Protein AF-A0A5C6YKY5-F1 (afdb_monomer_lite)

Radius of gyration: 16.66 Å; chains: 1; bounding box: 42×28×45 Å

Structure (mmCIF, N/CA/C/O backbone):
data_AF-A0A5C6YKY5-F1
#
_entry.id   AF-A0A5C6YKY5-F1
#
loop_
_atom_site.group_PDB
_atom_site.id
_atom_site.type_symbol
_atom_site.label_atom_id
_atom_site.label_alt_id
_atom_site.label_comp_id
_atom_site.label_asym_id
_atom_site.label_entity_id
_atom_site.label_seq_id
_atom_site.pdbx_PDB_ins_code
_atom_site.Cartn_x
_atom_site.Cartn_y
_atom_site.Cartn_z
_atom_site.occupancy
_atom_site.B_iso_or_equiv
_atom_site.auth_seq_id
_atom_site.auth_comp_id
_atom_site.auth_asym_id
_atom_site.auth_atom_id
_atom_site.pdbx_PDB_model_num
ATOM 1 N N . MET A 1 1 ? -20.668 15.034 13.150 1.00 67.81 1 MET A N 1
ATOM 2 C CA . MET A 1 1 ? -19.862 13.859 13.542 1.00 67.81 1 MET A CA 1
ATOM 3 C C . MET A 1 1 ? -18.926 13.537 12.389 1.00 67.81 1 MET A C 1
ATOM 5 O O . MET A 1 1 ? -19.409 13.408 11.271 1.00 67.81 1 MET A O 1
ATOM 9 N N . THR A 1 2 ? -17.613 13.516 12.614 1.00 86.38 2 THR A N 1
ATOM 10 C CA . THR A 1 2 ? -16.632 13.295 11.538 1.00 86.38 2 THR A CA 1
ATOM 11 C C . THR A 1 2 ? -16.670 11.835 11.095 1.00 86.38 2 THR A C 1
ATOM 13 O O . THR A 1 2 ? -16.335 10.944 11.876 1.00 86.38 2 THR A O 1
ATOM 16 N N . LYS A 1 3 ? -17.099 11.592 9.853 1.00 92.62 3 LYS A N 1
ATOM 17 C CA . LYS A 1 3 ? -17.096 10.259 9.242 1.00 92.62 3 LYS A CA 1
ATOM 18 C C . LYS A 1 3 ? -15.687 9.881 8.784 1.00 92.62 3 LYS A C 1
ATOM 20 O O . LYS A 1 3 ? -14.979 10.702 8.202 1.00 92.62 3 LYS A O 1
ATOM 25 N N . LEU A 1 4 ? -15.280 8.644 9.053 1.00 94.75 4 LEU A N 1
ATOM 26 C CA . LEU A 1 4 ? -13.995 8.084 8.624 1.00 94.75 4 LEU A CA 1
ATOM 27 C C . LEU A 1 4 ? -14.138 7.249 7.342 1.00 94.75 4 LEU A C 1
ATOM 29 O O . LEU A 1 4 ? -13.185 7.194 6.557 1.00 94.75 4 LEU A O 1
ATOM 33 N N . SER A 1 5 ? -15.319 6.680 7.128 1.00 96.25 5 SER A N 1
ATOM 34 C CA . SER A 1 5 ? -15.807 6.002 5.920 1.00 96.25 5 SER A CA 1
ATOM 35 C C . SER A 1 5 ? -17.337 6.161 5.838 1.00 96.25 5 SER A C 1
ATOM 37 O O . SER A 1 5 ? -17.917 6.905 6.642 1.00 96.25 5 SER A O 1
ATOM 39 N N . SER A 1 6 ? -18.017 5.525 4.880 1.00 95.50 6 SER A N 1
ATOM 40 C CA . SER A 1 6 ? -19.479 5.641 4.774 1.00 95.50 6 SER A CA 1
ATOM 41 C C . SER A 1 6 ? -20.217 5.087 5.997 1.00 95.50 6 SER A C 1
ATOM 43 O O . SER A 1 6 ? -21.193 5.722 6.432 1.00 95.50 6 SER A O 1
ATOM 45 N N . THR A 1 7 ? -19.729 3.981 6.581 1.00 96.50 7 THR A N 1
ATOM 46 C CA . THR A 1 7 ? -20.384 3.279 7.699 1.00 96.50 7 THR A CA 1
ATOM 47 C C . THR A 1 7 ? -19.749 3.533 9.069 1.00 96.50 7 THR A C 1
ATOM 49 O O . THR A 1 7 ? -20.410 3.312 10.085 1.00 96.50 7 THR A O 1
ATOM 52 N N . VAL A 1 8 ? -18.515 4.051 9.133 1.00 97.44 8 VAL A N 1
ATOM 53 C CA . VAL A 1 8 ? -17.779 4.230 10.396 1.00 97.44 8 VAL A CA 1
ATOM 54 C C . VAL A 1 8 ? -17.408 5.692 10.646 1.00 97.44 8 VAL A C 1
ATOM 56 O O . VAL A 1 8 ? -16.765 6.364 9.836 1.00 97.44 8 VAL A O 1
ATOM 59 N N . ASP A 1 9 ? -17.774 6.185 11.826 1.00 97.62 9 ASP A N 1
ATOM 60 C CA . ASP A 1 9 ? -17.312 7.453 12.393 1.00 97.62 9 ASP A CA 1
ATOM 61 C C . ASP A 1 9 ? -16.280 7.239 13.516 1.00 97.62 9 ASP A C 1
ATOM 63 O O . ASP A 1 9 ? -15.958 6.110 13.892 1.00 97.62 9 ASP A O 1
ATOM 67 N N . ILE A 1 10 ? -15.749 8.339 14.062 1.00 96.44 10 ILE A N 1
ATOM 68 C CA . ILE A 1 10 ? -14.752 8.298 15.144 1.00 96.44 10 ILE A CA 1
ATOM 69 C C . ILE A 1 10 ? -15.265 7.538 16.374 1.00 96.44 10 ILE A C 1
ATOM 71 O O . ILE A 1 10 ? -14.532 6.717 16.919 1.00 96.44 10 ILE A O 1
ATOM 75 N N . LYS A 1 11 ? -16.508 7.784 16.809 1.00 97.19 11 LYS A N 1
ATOM 76 C CA . LYS A 1 11 ? -17.063 7.157 18.015 1.00 97.19 11 LYS A CA 1
ATOM 77 C C . LYS A 1 11 ? -17.167 5.648 17.814 1.00 97.19 11 LYS A C 1
ATOM 79 O O . LYS A 1 11 ? -16.720 4.888 18.673 1.00 97.19 11 LYS A O 1
ATOM 84 N N . LYS A 1 12 ? -17.698 5.224 16.665 1.00 97.62 12 LYS A N 1
ATOM 85 C CA . LYS A 1 12 ? -17.820 3.808 16.326 1.00 97.62 12 LYS A CA 1
ATOM 86 C C . LYS A 1 12 ? -16.452 3.134 16.274 1.00 97.62 12 LYS A C 1
ATOM 88 O O . LYS A 1 12 ? -16.286 2.080 16.878 1.00 97.62 12 LYS A O 1
ATOM 93 N N . LEU A 1 13 ? -15.461 3.749 15.625 1.00 96.94 13 LEU A N 1
ATOM 94 C CA . LEU A 1 13 ? -14.109 3.190 15.568 1.00 96.94 13 LEU A CA 1
ATOM 95 C C . LEU A 1 13 ? -13.487 3.045 16.966 1.00 96.94 13 LEU A C 1
ATOM 97 O O . LEU A 1 13 ? -12.897 2.010 17.266 1.00 96.94 13 LEU A O 1
ATOM 101 N N . THR A 1 14 ? -13.647 4.042 17.842 1.00 96.69 14 THR A N 1
ATOM 102 C CA . THR A 1 14 ? -13.161 3.962 19.229 1.00 96.69 14 THR A CA 1
ATOM 103 C C . THR A 1 14 ? -13.793 2.793 19.990 1.00 96.69 14 THR A C 1
ATOM 105 O O . THR A 1 14 ? -13.088 2.092 20.716 1.00 96.69 14 THR A O 1
ATOM 108 N N . GLU A 1 15 ? -15.092 2.543 19.809 1.00 98.12 15 GLU A N 1
ATOM 109 C CA . GLU A 1 15 ? -15.777 1.389 20.407 1.00 98.12 15 GLU A CA 1
ATOM 110 C C . GLU A 1 15 ? -15.228 0.059 19.873 1.00 98.12 15 GLU A C 1
ATOM 112 O O . GLU A 1 15 ? -14.909 -0.824 20.671 1.00 98.12 15 GLU A O 1
ATOM 117 N N . LEU A 1 16 ? -15.048 -0.066 18.552 1.00 98.00 16 LEU A N 1
ATOM 118 C CA . LEU A 1 16 ? -14.482 -1.271 17.934 1.00 98.00 16 LEU A CA 1
ATOM 119 C C . LEU A 1 16 ? -13.078 -1.578 18.479 1.00 98.00 16 LEU A C 1
ATOM 121 O O . LEU A 1 16 ? -12.787 -2.723 18.829 1.00 98.00 16 LEU A O 1
ATOM 125 N N . ILE A 1 17 ? -12.222 -0.555 18.601 1.00 96.50 17 ILE A N 1
ATOM 126 C CA . ILE A 1 17 ? -10.863 -0.688 19.150 1.00 96.50 17 ILE A CA 1
ATOM 127 C C . ILE A 1 17 ? -10.915 -1.113 20.620 1.00 96.50 17 ILE A C 1
ATOM 129 O O . ILE A 1 17 ? -10.246 -2.075 21.000 1.00 96.50 17 ILE A O 1
ATOM 133 N N . LYS A 1 18 ? -11.733 -0.442 21.444 1.00 98.06 18 LYS A N 1
ATOM 134 C CA . LYS A 1 18 ? -11.883 -0.757 22.874 1.00 98.06 18 LYS A CA 1
ATOM 135 C C . LYS A 1 18 ? -12.332 -2.204 23.096 1.00 98.06 18 LYS A C 1
ATOM 137 O O . LYS A 1 18 ? -11.837 -2.863 24.008 1.00 98.06 18 LYS A O 1
ATOM 142 N N . ASN A 1 19 ? -13.235 -2.693 22.252 1.00 98.12 19 ASN A N 1
ATOM 143 C CA . ASN A 1 19 ? -13.784 -4.045 22.328 1.00 98.12 19 ASN A CA 1
ATOM 144 C C . ASN A 1 19 ? -12.949 -5.088 21.566 1.00 98.12 19 ASN A C 1
ATOM 146 O O . ASN A 1 19 ? -13.328 -6.254 21.530 1.00 98.12 19 ASN A O 1
ATOM 150 N N . GLN A 1 20 ? -11.826 -4.688 20.957 1.00 97.00 20 GLN A N 1
ATOM 151 C CA . GLN A 1 20 ? -10.951 -5.558 20.163 1.00 97.00 20 GLN A CA 1
ATOM 152 C C . GLN A 1 20 ? -11.688 -6.309 19.039 1.00 97.00 20 GLN A C 1
ATOM 154 O O . GLN A 1 20 ? -11.380 -7.462 18.734 1.00 97.00 20 GLN A O 1
ATOM 159 N N . GLN A 1 21 ? -12.649 -5.646 18.398 1.00 98.00 21 GLN A N 1
ATOM 160 C CA . GLN A 1 21 ? -13.461 -6.184 17.303 1.00 98.00 21 GLN A CA 1
ATOM 161 C C . GLN A 1 21 ? -12.660 -6.220 15.994 1.00 98.00 21 GLN A C 1
ATOM 163 O O . GLN A 1 21 ? -12.790 -5.365 15.122 1.00 98.00 21 GLN A O 1
ATOM 168 N N . ARG A 1 22 ? -11.727 -7.176 15.900 1.00 96.31 22 ARG A N 1
ATOM 169 C CA . ARG A 1 22 ? -10.694 -7.212 14.848 1.00 96.31 22 ARG A CA 1
ATOM 170 C C . ARG A 1 22 ? -11.257 -7.351 13.436 1.00 96.31 22 ARG A C 1
ATOM 172 O O . ARG A 1 22 ? -10.676 -6.773 12.522 1.00 96.31 22 ARG A O 1
ATOM 179 N N . ILE A 1 23 ? -12.337 -8.113 13.264 1.00 97.94 23 ILE A N 1
ATOM 180 C CA . ILE A 1 23 ? -12.960 -8.333 11.952 1.00 97.94 23 ILE A CA 1
ATOM 181 C C . ILE A 1 23 ? -13.554 -7.014 11.460 1.00 97.94 23 ILE A C 1
ATOM 183 O O . ILE A 1 23 ? -13.207 -6.541 10.388 1.00 97.94 23 ILE A O 1
ATOM 187 N N . GLU A 1 24 ? -14.321 -6.344 12.310 1.00 98.25 24 GLU A N 1
ATOM 188 C CA . GLU A 1 24 ? -14.979 -5.082 11.993 1.00 98.25 24 GLU A CA 1
ATOM 189 C C . GLU A 1 24 ? -13.973 -3.936 11.793 1.00 98.25 24 GLU A C 1
ATOM 191 O O . GLU A 1 24 ? -14.194 -3.038 10.983 1.00 98.25 24 GLU A O 1
ATOM 196 N N . ILE A 1 25 ? -12.835 -3.966 12.497 1.00 97.88 25 ILE A N 1
ATOM 197 C CA . ILE A 1 25 ? -11.718 -3.044 12.238 1.00 97.88 25 ILE A CA 1
ATOM 198 C C . ILE A 1 25 ? -11.107 -3.311 10.855 1.00 97.88 25 ILE A C 1
ATOM 200 O O . ILE A 1 25 ? -10.790 -2.359 10.142 1.00 97.88 25 ILE A O 1
ATOM 204 N N . ALA A 1 26 ? -10.933 -4.576 10.465 1.00 97.38 26 ALA A N 1
ATOM 205 C CA . ALA A 1 26 ? -10.426 -4.920 9.139 1.00 97.38 26 ALA A CA 1
ATOM 206 C C . ALA A 1 26 ? -11.409 -4.494 8.037 1.00 97.38 26 ALA A C 1
ATOM 208 O O . ALA A 1 26 ? -10.981 -3.879 7.057 1.00 97.38 26 ALA A O 1
ATOM 209 N N . ASP A 1 27 ? -12.709 -4.720 8.239 1.00 98.12 27 ASP A N 1
ATOM 210 C CA . ASP A 1 27 ? -13.771 -4.274 7.333 1.00 98.12 27 ASP A CA 1
ATOM 211 C C . ASP A 1 27 ? -13.766 -2.750 7.181 1.00 98.12 27 ASP A C 1
ATOM 213 O O . ASP A 1 27 ? -13.814 -2.239 6.064 1.00 98.12 27 ASP A O 1
ATOM 217 N N . PHE A 1 28 ? -13.603 -2.009 8.282 1.00 97.75 28 PHE A N 1
ATOM 218 C CA . PHE A 1 28 ? -13.438 -0.554 8.252 1.00 97.75 28 PHE A CA 1
ATOM 219 C C . PHE A 1 28 ? -12.222 -0.117 7.420 1.00 97.75 28 PHE A C 1
ATOM 221 O O . PHE A 1 28 ? -12.323 0.800 6.599 1.00 97.75 28 PHE A O 1
ATOM 228 N N . V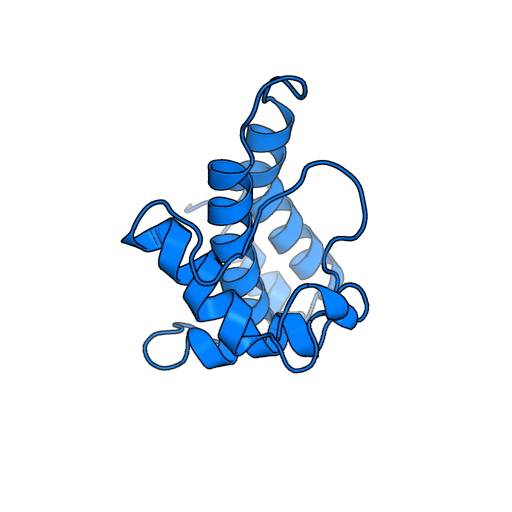AL A 1 29 ? -11.059 -0.743 7.630 1.00 97.31 29 VAL A N 1
ATOM 229 C CA . VAL A 1 29 ? -9.838 -0.412 6.877 1.00 97.31 29 VAL A CA 1
ATOM 230 C C . VAL A 1 29 ? -10.047 -0.676 5.385 1.00 97.31 29 VAL A C 1
ATOM 232 O O . VAL A 1 29 ? -9.689 0.173 4.563 1.00 97.31 29 VAL A O 1
ATOM 235 N N . TYR A 1 30 ? -10.662 -1.810 5.038 1.00 97.94 30 TYR A N 1
ATOM 236 C CA . TYR A 1 30 ? -11.001 -2.142 3.660 1.00 97.94 30 TYR A CA 1
ATOM 237 C C . TYR A 1 30 ? -11.985 -1.135 3.059 1.00 97.94 30 TYR A C 1
ATOM 239 O O . TYR A 1 30 ? -11.701 -0.591 1.995 1.00 97.94 30 TYR A O 1
ATOM 247 N N . GLU A 1 31 ? -13.089 -0.825 3.741 1.00 98.06 31 GLU A N 1
ATOM 248 C CA . GLU A 1 31 ? -14.093 0.141 3.283 1.00 98.06 31 GLU A CA 1
ATOM 249 C C . GLU A 1 31 ? -13.451 1.505 3.005 1.00 98.06 31 GLU A C 1
ATOM 251 O O . GLU A 1 31 ? -13.609 2.068 1.920 1.00 98.06 31 GLU A O 1
ATOM 256 N N . ARG A 1 32 ? -12.631 1.999 3.940 1.00 97.25 32 ARG A N 1
ATOM 257 C CA . ARG A 1 32 ? -11.914 3.270 3.794 1.00 97.25 32 ARG A CA 1
ATOM 258 C C . ARG A 1 32 ? -11.007 3.285 2.563 1.00 97.25 32 ARG A C 1
ATOM 260 O O . ARG A 1 32 ? -10.953 4.296 1.861 1.00 97.25 32 ARG A O 1
ATOM 267 N N . PHE A 1 33 ? -10.256 2.213 2.317 1.00 97.81 33 PHE A N 1
ATOM 268 C CA . PHE A 1 33 ? -9.399 2.108 1.134 1.00 97.81 33 PHE A CA 1
ATOM 269 C C . PHE A 1 33 ? -10.198 1.933 -0.151 1.00 97.81 33 PHE A C 1
ATOM 271 O O . PHE A 1 33 ? -9.844 2.514 -1.178 1.00 97.81 33 PHE A O 1
ATOM 278 N N . ASN A 1 34 ? -11.288 1.178 -0.093 1.00 98.00 34 ASN A N 1
ATOM 279 C CA . ASN A 1 34 ? -12.150 0.961 -1.232 1.00 98.00 34 ASN A CA 1
ATOM 280 C C . ASN A 1 34 ? -12.782 2.274 -1.696 1.00 98.00 34 ASN A C 1
ATOM 282 O O . ASN A 1 34 ? -12.584 2.670 -2.838 1.00 98.00 34 ASN A O 1
ATOM 286 N N . GLU A 1 35 ? -13.451 2.996 -0.802 1.00 97.38 35 GLU A N 1
ATOM 287 C CA . GLU A 1 35 ? -14.132 4.253 -1.122 1.00 97.38 35 GLU A CA 1
ATOM 288 C C . GLU A 1 35 ? -13.184 5.316 -1.683 1.00 97.38 35 GLU A C 1
ATOM 290 O O . GLU A 1 35 ? -13.515 6.015 -2.640 1.00 97.38 35 GLU A O 1
ATOM 295 N N . ARG A 1 36 ? -12.000 5.452 -1.079 1.00 96.25 36 ARG A N 1
ATOM 296 C CA . ARG A 1 36 ? -11.080 6.555 -1.383 1.00 96.25 36 ARG A CA 1
ATOM 297 C C . ARG A 1 36 ? -10.166 6.276 -2.568 1.00 96.25 36 ARG A C 1
ATOM 299 O O . ARG A 1 36 ? -9.721 7.226 -3.206 1.00 96.25 36 ARG A O 1
ATOM 306 N N . TYR A 1 37 ? -9.855 5.008 -2.833 1.00 97.31 37 TYR A N 1
ATOM 307 C CA . TYR A 1 37 ? -8.777 4.637 -3.749 1.00 97.31 37 TYR A CA 1
ATOM 308 C C . TYR A 1 37 ? -9.173 3.528 -4.724 1.00 97.31 37 TYR A C 1
ATOM 310 O O . TYR A 1 37 ? -9.135 3.752 -5.935 1.00 97.31 37 TYR A O 1
ATOM 318 N N . LEU A 1 38 ? -9.573 2.349 -4.231 1.00 97.06 38 LEU A N 1
ATOM 319 C CA . LEU A 1 38 ? -9.781 1.184 -5.104 1.00 97.06 38 LEU A CA 1
ATOM 320 C C . LEU A 1 38 ? -11.008 1.347 -6.002 1.00 97.06 38 LEU A C 1
ATOM 322 O O . LEU A 1 38 ? -10.918 1.085 -7.198 1.00 97.06 38 LEU A O 1
ATOM 326 N N . TYR A 1 39 ? -12.133 1.820 -5.462 1.00 97.12 39 TYR A N 1
ATOM 327 C CA . TYR A 1 39 ? -13.340 2.059 -6.246 1.00 97.12 39 TYR A CA 1
ATOM 328 C C . TYR A 1 39 ? -13.088 3.076 -7.371 1.00 97.12 39 TYR A C 1
ATOM 330 O O . TYR A 1 39 ? -13.361 2.719 -8.518 1.00 97.12 39 TYR A O 1
ATOM 338 N N . PRO A 1 40 ? -12.494 4.266 -7.122 1.00 95.69 40 PRO A N 1
ATOM 339 C CA . PRO A 1 40 ? -12.086 5.178 -8.191 1.00 95.69 40 PRO A CA 1
ATOM 340 C C . PRO A 1 40 ? -11.175 4.545 -9.251 1.00 95.69 40 PRO A C 1
ATOM 342 O O . PRO A 1 40 ? -11.406 4.747 -10.441 1.00 95.69 40 PRO A O 1
ATOM 345 N N . ILE A 1 41 ? -10.171 3.752 -8.850 1.00 94.81 41 ILE A N 1
ATOM 346 C CA . ILE A 1 41 ? -9.288 3.041 -9.792 1.00 94.81 41 ILE A CA 1
ATOM 347 C C . ILE A 1 41 ? -10.087 2.058 -10.656 1.00 94.81 41 ILE A C 1
ATOM 349 O O . ILE A 1 41 ? -9.872 1.992 -11.864 1.00 94.81 41 ILE A O 1
ATOM 353 N N . ASN A 1 42 ? -11.034 1.334 -10.061 1.00 93.50 42 ASN A N 1
ATOM 354 C CA . ASN A 1 42 ? -11.873 0.366 -10.766 1.00 93.50 42 ASN A CA 1
ATOM 355 C C . ASN A 1 42 ? -12.848 1.024 -11.758 1.00 93.50 42 ASN A C 1
ATOM 357 O O . ASN A 1 42 ? -13.339 0.343 -12.654 1.00 93.50 42 ASN A O 1
ATOM 361 N N . GLN A 1 43 ? -13.111 2.331 -11.632 1.00 94.88 43 GLN A N 1
ATOM 362 C CA . GLN A 1 43 ? -13.892 3.091 -12.617 1.00 94.88 43 GLN A CA 1
ATOM 363 C C . GLN A 1 43 ? -13.064 3.527 -13.837 1.00 94.88 43 GLN A C 1
ATOM 365 O O . GLN A 1 43 ? -13.622 4.021 -14.818 1.00 94.88 43 GLN A O 1
ATOM 370 N N . LEU A 1 44 ? -11.735 3.386 -13.798 1.00 92.50 44 LEU A N 1
ATOM 371 C CA . LEU A 1 44 ? -10.882 3.749 -14.924 1.00 92.50 44 LEU A CA 1
ATOM 372 C C . LEU A 1 44 ? -11.071 2.775 -16.088 1.00 92.50 44 LEU A C 1
ATOM 374 O O . LEU A 1 44 ? -11.297 1.582 -15.904 1.00 92.50 44 LEU A O 1
ATOM 378 N N . ASN A 1 45 ? -10.900 3.274 -17.315 1.00 93.00 45 ASN A N 1
ATOM 379 C CA . ASN A 1 45 ? -10.903 2.414 -18.492 1.00 93.00 45 ASN A CA 1
ATOM 380 C C . ASN A 1 45 ? -9.715 1.433 -18.413 1.00 93.00 45 ASN A C 1
ATOM 382 O O . ASN A 1 45 ? -8.565 1.874 -18.519 1.00 93.00 45 ASN A O 1
ATOM 386 N N . PRO A 1 46 ? -9.948 0.110 -18.321 1.00 86.56 46 PRO A N 1
ATOM 387 C CA . PRO A 1 46 ? -8.872 -0.865 -18.159 1.00 86.56 46 PRO A CA 1
ATOM 388 C C . PRO A 1 46 ? -7.945 -0.932 -19.378 1.00 86.56 46 PRO A C 1
ATOM 390 O O . PRO A 1 46 ? -6.817 -1.411 -19.278 1.00 86.56 46 PRO A O 1
ATOM 393 N N . LYS A 1 47 ? -8.370 -0.443 -20.550 1.00 88.44 47 LYS A N 1
ATOM 394 C CA . LYS A 1 47 ? -7.521 -0.394 -21.750 1.00 88.44 47 LYS A CA 1
ATOM 395 C C . LYS A 1 47 ? -6.494 0.742 -21.693 1.00 88.44 47 LYS A C 1
ATOM 397 O O . LYS A 1 47 ? -5.430 0.624 -22.300 1.00 88.44 47 LYS A O 1
ATOM 402 N N . SER A 1 48 ? -6.746 1.791 -20.916 1.00 90.88 48 SER A N 1
ATOM 403 C CA . SER A 1 48 ? -5.846 2.938 -20.774 1.00 90.88 48 SER A CA 1
ATOM 404 C C . SER A 1 48 ? -4.598 2.618 -19.939 1.00 90.88 48 SER A C 1
ATOM 406 O O . SER A 1 48 ? -4.565 1.677 -19.146 1.00 90.88 48 SER A O 1
ATOM 408 N N . LYS A 1 49 ? -3.520 3.390 -20.129 1.00 87.94 49 LYS A N 1
ATOM 409 C CA . LYS A 1 49 ? -2.239 3.206 -19.422 1.00 87.94 49 LYS A CA 1
ATOM 410 C C . LYS A 1 49 ? -2.193 4.051 -18.140 1.00 87.94 49 LYS A C 1
ATOM 412 O O . LYS A 1 49 ? -1.631 5.137 -18.143 1.00 87.94 49 LYS A O 1
ATOM 417 N N . HIS A 1 50 ? -2.748 3.531 -17.043 1.00 92.88 50 HIS A N 1
ATOM 418 C CA . HIS A 1 50 ? -2.801 4.214 -15.734 1.00 92.88 50 HIS A CA 1
ATOM 419 C C . HIS A 1 50 ? -1.780 3.697 -14.699 1.00 92.88 50 HIS A C 1
ATOM 421 O O . HIS A 1 50 ? -1.912 3.966 -13.508 1.00 92.88 50 HIS A O 1
ATOM 427 N N . GLY A 1 51 ? -0.755 2.953 -15.134 1.00 93.88 51 GLY A N 1
ATOM 428 C CA . GLY A 1 51 ? 0.152 2.216 -14.241 1.00 93.88 51 GLY A CA 1
ATOM 429 C C . GLY A 1 51 ? 0.857 3.075 -13.185 1.00 93.88 51 GLY A C 1
ATOM 430 O O . GLY A 1 51 ? 0.910 2.677 -12.027 1.00 93.88 51 GLY A O 1
ATOM 431 N N . PHE A 1 52 ? 1.343 4.266 -13.549 1.00 95.94 52 PHE A N 1
ATOM 432 C CA . PHE A 1 52 ? 1.995 5.175 -12.594 1.00 95.94 52 PHE A CA 1
ATOM 433 C C . PHE A 1 52 ? 1.021 5.705 -11.542 1.00 95.94 52 PHE A C 1
ATOM 435 O O . PHE A 1 52 ? 1.336 5.671 -10.358 1.00 95.94 52 PHE A O 1
ATOM 442 N N . SER A 1 53 ? -0.183 6.119 -11.944 1.00 95.38 53 SER A N 1
ATOM 443 C CA . SER A 1 53 ? -1.210 6.592 -11.009 1.00 95.38 53 SER A CA 1
ATOM 444 C C . SER A 1 53 ? -1.654 5.486 -10.050 1.00 95.38 53 SER A C 1
ATOM 446 O O . SER A 1 53 ? -1.716 5.703 -8.843 1.00 95.38 53 SER A O 1
ATOM 448 N N . ILE A 1 54 ? -1.901 4.281 -10.573 1.00 95.88 54 ILE A N 1
ATOM 449 C CA . ILE A 1 54 ? -2.289 3.120 -9.761 1.00 95.88 54 ILE A CA 1
ATOM 450 C C . ILE A 1 54 ? -1.166 2.751 -8.787 1.00 95.88 54 ILE A C 1
ATOM 452 O O . ILE A 1 54 ? -1.435 2.500 -7.613 1.00 95.88 54 ILE A O 1
ATOM 456 N N . MET A 1 55 ? 0.094 2.761 -9.232 1.00 96.88 55 MET A N 1
ATOM 457 C CA . MET A 1 55 ? 1.227 2.441 -8.363 1.00 96.88 55 MET A CA 1
ATOM 458 C C . MET A 1 55 ? 1.473 3.517 -7.301 1.00 96.88 55 MET A C 1
ATOM 460 O O . MET A 1 55 ? 1.751 3.170 -6.157 1.00 96.88 55 MET A O 1
ATOM 464 N N . ALA A 1 56 ? 1.325 4.803 -7.634 1.00 97.44 56 ALA A N 1
ATOM 465 C CA . ALA A 1 56 ? 1.417 5.893 -6.661 1.00 97.44 56 ALA A CA 1
ATOM 466 C C . ALA A 1 56 ? 0.408 5.697 -5.519 1.00 97.44 56 ALA A C 1
ATOM 468 O O . ALA A 1 56 ? 0.774 5.728 -4.344 1.00 97.44 56 ALA A O 1
ATOM 469 N N . ILE A 1 57 ? -0.850 5.411 -5.872 1.00 97.50 57 ILE A N 1
ATOM 470 C CA . ILE A 1 57 ? -1.920 5.132 -4.908 1.00 97.50 57 ILE A CA 1
ATOM 471 C C . ILE A 1 57 ? -1.615 3.861 -4.107 1.00 97.50 57 ILE A C 1
ATOM 473 O O . ILE A 1 57 ? -1.730 3.865 -2.882 1.00 97.50 57 ILE A O 1
ATOM 477 N N . SER A 1 58 ? -1.154 2.801 -4.775 1.00 96.69 58 SER A N 1
ATOM 478 C CA . SER A 1 58 ? -0.758 1.550 -4.117 1.00 96.69 58 SER A CA 1
ATOM 479 C C . SER A 1 58 ? 0.348 1.788 -3.087 1.00 96.69 58 SER A C 1
ATOM 481 O O . SER A 1 58 ? 0.267 1.278 -1.975 1.00 96.69 58 SER A O 1
ATOM 483 N N . CYS A 1 59 ? 1.342 2.624 -3.402 1.00 97.69 59 CYS A N 1
ATOM 484 C CA . CYS A 1 59 ? 2.418 2.959 -2.474 1.00 97.69 59 CYS A CA 1
ATOM 485 C C . CYS A 1 59 ? 1.912 3.701 -1.228 1.00 97.69 59 CYS A C 1
ATOM 487 O O . CYS A 1 59 ? 2.334 3.389 -0.115 1.00 97.69 59 CYS A O 1
ATOM 489 N N . ILE A 1 60 ? 0.983 4.648 -1.401 1.00 96.50 60 ILE A N 1
ATOM 490 C CA . ILE A 1 60 ? 0.340 5.363 -0.286 1.00 96.50 60 ILE A CA 1
ATOM 491 C C . ILE A 1 60 ? -0.450 4.381 0.592 1.00 96.50 60 ILE A C 1
ATOM 493 O O . ILE A 1 60 ? -0.368 4.429 1.823 1.00 96.50 60 ILE A O 1
ATOM 497 N N . MET A 1 61 ? -1.200 3.470 -0.033 1.00 97.56 61 MET A N 1
ATOM 498 C CA . MET A 1 61 ? -2.001 2.469 0.672 1.00 97.56 61 MET A CA 1
ATOM 499 C C . MET A 1 61 ? -1.140 1.463 1.440 1.00 97.56 61 MET A C 1
ATOM 501 O O . MET A 1 61 ? -1.460 1.172 2.590 1.00 97.56 61 MET A O 1
ATOM 505 N N . ILE A 1 62 ? -0.042 0.976 0.851 1.00 97.38 62 ILE A N 1
ATOM 506 C CA . ILE A 1 62 ? 0.903 0.047 1.492 1.00 97.38 62 ILE A CA 1
ATOM 507 C C . ILE A 1 62 ? 1.448 0.640 2.791 1.00 97.38 62 ILE A C 1
ATOM 509 O O . ILE A 1 62 ? 1.387 0.005 3.845 1.00 97.38 62 ILE A O 1
ATOM 513 N N . GLU A 1 63 ? 1.952 1.872 2.735 1.00 97.06 63 GLU A N 1
ATOM 514 C CA . GLU A 1 63 ? 2.537 2.517 3.907 1.00 97.06 63 GLU A CA 1
ATOM 515 C C . GLU A 1 63 ? 1.476 2.785 4.981 1.00 97.06 63 GLU A C 1
ATOM 517 O O . GLU A 1 63 ? 1.694 2.471 6.149 1.00 97.06 63 GLU A O 1
ATOM 522 N N . SER A 1 64 ? 0.290 3.258 4.579 1.00 97.06 64 SER A N 1
ATOM 523 C CA . SER A 1 64 ? -0.846 3.469 5.488 1.00 97.06 64 SER A CA 1
ATOM 524 C C . SER A 1 64 ? -1.272 2.171 6.183 1.00 97.06 64 SER A C 1
ATOM 526 O O . SER A 1 64 ? -1.455 2.137 7.399 1.00 97.06 64 SER A O 1
ATOM 528 N N . PHE A 1 65 ? -1.395 1.081 5.423 1.00 97.25 65 PHE A N 1
ATOM 529 C CA . PHE A 1 65 ? -1.783 -0.230 5.935 1.00 97.25 65 PHE A CA 1
ATOM 530 C C . PHE A 1 65 ? -0.768 -0.772 6.939 1.00 97.25 65 PHE A C 1
ATOM 532 O O . PHE A 1 65 ? -1.131 -1.232 8.025 1.00 97.25 65 PHE A O 1
ATOM 539 N N . GLN A 1 66 ? 0.519 -0.686 6.603 1.00 97.69 66 GLN A N 1
ATOM 540 C CA . GLN A 1 66 ? 1.572 -1.167 7.484 1.00 97.69 66 GLN A CA 1
ATOM 541 C C . GLN A 1 66 ? 1.701 -0.312 8.752 1.00 97.69 66 GLN A C 1
ATOM 543 O O . GLN A 1 66 ? 2.013 -0.861 9.816 1.00 97.69 66 GLN A O 1
ATOM 548 N N . SER A 1 67 ? 1.417 0.991 8.676 1.00 97.44 67 SER A N 1
ATOM 549 C CA . SER A 1 67 ? 1.290 1.866 9.847 1.00 97.44 67 SER A CA 1
ATOM 550 C C . SER A 1 67 ? 0.148 1.430 10.757 1.00 97.44 67 SER A C 1
ATOM 552 O O . SER A 1 67 ? 0.379 1.264 11.953 1.00 97.44 67 SER A O 1
ATOM 554 N N . PHE A 1 68 ? -1.034 1.119 10.209 1.00 95.62 68 PHE A N 1
ATOM 555 C CA . PHE A 1 68 ? -2.151 0.583 10.999 1.00 95.62 68 PHE A CA 1
ATOM 556 C C . PHE A 1 68 ? -1.787 -0.740 11.681 1.00 95.62 68 PHE A C 1
ATOM 558 O O . PHE A 1 68 ? -1.983 -0.878 12.886 1.00 95.62 68 PHE A O 1
ATOM 565 N N . LYS A 1 69 ? -1.174 -1.686 10.951 1.00 94.81 69 LYS A N 1
ATOM 566 C CA . LYS A 1 69 ? -0.705 -2.966 11.522 1.00 94.81 69 LYS A CA 1
ATOM 567 C C . LYS A 1 69 ? 0.330 -2.782 12.634 1.00 94.81 69 LYS A C 1
ATOM 569 O O . LYS A 1 69 ? 0.447 -3.646 13.498 1.00 94.81 69 LYS A O 1
ATOM 574 N N . SER A 1 70 ? 1.115 -1.707 12.588 1.00 95.38 70 SER A N 1
ATOM 575 C CA . SER A 1 70 ? 2.215 -1.473 13.533 1.00 95.38 70 SER A CA 1
ATOM 576 C C . SER A 1 70 ? 1.861 -0.492 14.653 1.00 95.38 70 SER A C 1
ATOM 578 O O . SER A 1 70 ? 2.684 -0.305 15.545 1.00 95.38 70 SER A O 1
ATOM 580 N N . GLY A 1 71 ? 0.671 0.118 14.613 1.00 95.12 71 GLY A N 1
ATOM 581 C CA . GLY A 1 71 ? 0.250 1.145 15.566 1.00 95.12 71 GLY A CA 1
ATOM 582 C C . GLY A 1 71 ? 1.069 2.433 15.465 1.00 95.12 71 GLY A C 1
ATOM 583 O O . GLY A 1 71 ? 1.395 3.023 16.488 1.00 95.12 71 GLY A O 1
ATOM 584 N N . TYR A 1 72 ? 1.469 2.830 14.253 1.00 96.44 72 TYR A N 1
ATOM 585 C CA . TYR A 1 72 ? 2.223 4.065 14.033 1.00 96.44 72 TYR A CA 1
ATOM 586 C C . TYR A 1 72 ? 1.288 5.231 13.721 1.00 96.44 72 TYR A C 1
ATOM 588 O O . TYR A 1 72 ? 0.514 5.161 12.767 1.00 96.44 72 TYR A O 1
ATOM 596 N N . ASP A 1 73 ? 1.428 6.318 14.480 1.00 93.19 73 ASP A N 1
ATOM 597 C CA . ASP A 1 73 ? 0.711 7.572 14.225 1.00 93.19 73 ASP A CA 1
ATOM 598 C C . ASP A 1 73 ? 1.298 8.332 13.024 1.00 93.19 73 ASP A C 1
ATOM 600 O O . ASP A 1 73 ? 0.570 8.947 12.248 1.00 93.19 73 ASP A O 1
ATOM 604 N N . THR A 1 74 ? 2.622 8.263 12.849 1.00 94.50 74 THR A N 1
ATOM 6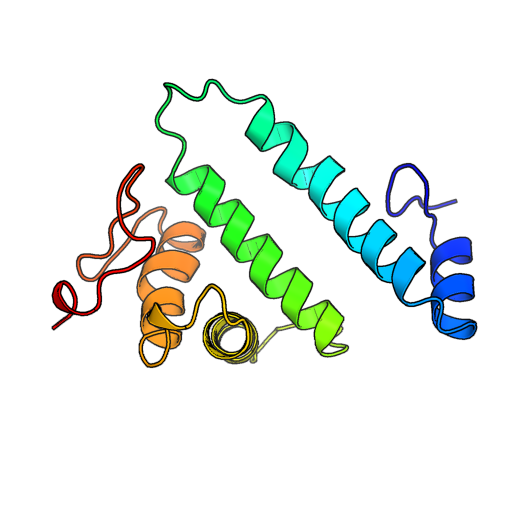05 C CA . THR A 1 74 ? 3.357 8.827 11.709 1.00 94.50 74 THR A CA 1
ATOM 606 C C . THR A 1 74 ? 4.465 7.877 11.257 1.00 94.50 74 THR A C 1
ATOM 608 O O . THR A 1 74 ? 4.971 7.064 12.036 1.00 94.50 74 THR A O 1
ATOM 611 N N . THR A 1 75 ? 4.856 7.991 9.989 1.00 95.75 75 THR A N 1
ATOM 612 C CA . THR A 1 75 ? 6.018 7.309 9.411 1.00 95.75 75 THR A CA 1
ATOM 613 C C . THR A 1 75 ? 7.194 8.244 9.147 1.00 95.75 75 THR A C 1
ATOM 615 O O . THR A 1 75 ? 8.167 7.839 8.507 1.00 95.75 75 THR A O 1
ATOM 618 N N . ASP A 1 76 ? 7.165 9.471 9.664 1.00 95.31 76 ASP A N 1
ATOM 619 C CA . ASP A 1 76 ? 8.279 10.409 9.528 1.00 95.31 76 ASP A CA 1
ATOM 620 C C . ASP A 1 76 ? 9.572 9.805 10.094 1.00 95.31 76 ASP A C 1
ATOM 622 O O . ASP A 1 76 ? 9.616 9.252 11.192 1.00 95.31 76 ASP A O 1
ATOM 626 N N . GLY A 1 77 ? 10.636 9.823 9.289 1.00 95.75 77 GLY A N 1
ATOM 627 C CA . GLY A 1 77 ? 11.917 9.191 9.629 1.00 95.75 77 GLY A CA 1
ATOM 628 C C . GLY A 1 77 ? 11.933 7.654 9.578 1.00 95.75 77 GLY A C 1
ATOM 629 O O . GLY A 1 77 ? 13.014 7.064 9.594 1.00 95.75 77 GLY A O 1
ATOM 630 N N . ILE A 1 78 ? 10.779 6.985 9.448 1.00 97.00 78 ILE A N 1
ATOM 631 C CA . ILE A 1 78 ? 10.673 5.515 9.378 1.00 97.00 78 ILE A CA 1
ATOM 632 C C . ILE A 1 78 ? 9.960 4.991 8.123 1.00 97.00 78 ILE A C 1
ATOM 634 O O . ILE A 1 78 ? 9.850 3.778 7.973 1.00 97.00 78 ILE A O 1
ATOM 638 N N . SER A 1 79 ? 9.543 5.859 7.196 1.00 97.12 79 SER A N 1
ATOM 639 C CA . SER A 1 79 ? 8.787 5.524 5.975 1.00 97.12 79 SER A CA 1
ATOM 640 C C . SER A 1 79 ? 9.400 4.359 5.197 1.00 97.12 79 SER A C 1
ATOM 642 O O . SER A 1 79 ? 8.733 3.350 4.966 1.00 97.12 79 SER A O 1
ATOM 644 N N . ARG A 1 80 ? 10.714 4.408 4.934 1.00 97.69 80 ARG A N 1
ATOM 645 C CA . ARG A 1 80 ? 11.455 3.300 4.308 1.00 97.69 80 ARG A CA 1
ATOM 646 C C . ARG A 1 80 ? 11.296 1.988 5.072 1.00 97.69 80 ARG A C 1
ATOM 648 O O . ARG A 1 80 ? 11.019 0.957 4.476 1.00 97.69 80 ARG A O 1
ATOM 655 N N . LYS A 1 81 ? 11.481 2.010 6.393 1.00 97.56 81 LYS A N 1
ATOM 656 C CA . LYS A 1 81 ? 11.388 0.807 7.232 1.00 97.56 81 LYS A CA 1
ATOM 657 C C . LYS A 1 81 ? 9.965 0.252 7.225 1.00 97.56 81 LYS A C 1
ATOM 659 O O . LYS A 1 81 ? 9.795 -0.959 7.1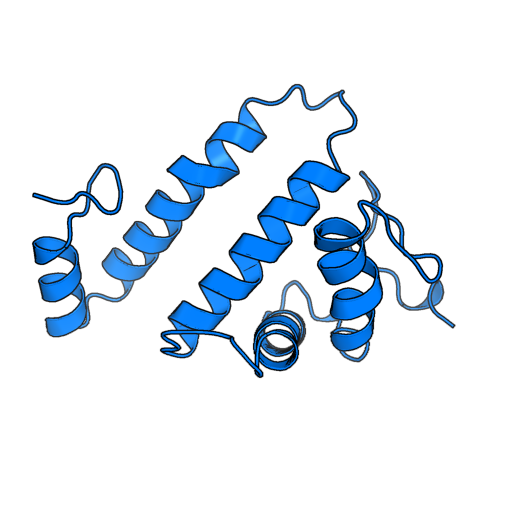19 1.00 97.56 81 LYS A O 1
ATOM 664 N N . THR A 1 82 ? 8.965 1.123 7.327 1.00 97.88 82 THR A N 1
ATOM 665 C CA . THR A 1 82 ? 7.549 0.753 7.285 1.00 97.88 82 THR A CA 1
ATOM 666 C C . THR A 1 82 ? 7.205 0.120 5.942 1.00 97.88 82 THR A C 1
ATOM 668 O O . THR A 1 82 ? 6.706 -0.997 5.913 1.00 97.88 82 THR A O 1
ATOM 671 N N . PHE A 1 83 ? 7.557 0.758 4.828 1.00 97.75 83 PHE A N 1
ATOM 672 C CA . PHE A 1 83 ? 7.298 0.222 3.494 1.00 97.75 83 PHE A CA 1
ATOM 673 C C . PHE A 1 83 ? 8.006 -1.120 3.261 1.00 97.75 83 PHE A C 1
ATOM 675 O O . PHE A 1 83 ? 7.382 -2.095 2.843 1.00 97.75 83 PHE A O 1
ATOM 682 N N . SER A 1 84 ? 9.298 -1.203 3.594 1.00 96.81 84 SER A N 1
ATOM 683 C CA . SER A 1 84 ? 10.072 -2.433 3.417 1.00 96.81 84 SER A CA 1
ATOM 684 C C . SER A 1 84 ? 9.557 -3.581 4.286 1.00 96.81 84 SER A C 1
ATOM 686 O O . SER A 1 84 ? 9.627 -4.742 3.885 1.00 96.81 84 SER A O 1
ATOM 688 N N . LYS A 1 85 ? 8.995 -3.280 5.464 1.00 96.81 85 LYS A N 1
ATOM 689 C CA . LYS A 1 85 ? 8.369 -4.291 6.321 1.00 96.81 85 LYS A CA 1
ATOM 690 C C . LYS A 1 85 ? 7.193 -4.963 5.618 1.00 96.81 85 LYS A C 1
ATOM 692 O O . LYS A 1 85 ? 7.140 -6.180 5.645 1.00 96.81 85 LYS A O 1
ATOM 697 N N . PHE A 1 86 ? 6.325 -4.204 4.945 1.00 97.12 86 PHE A N 1
ATOM 698 C CA . PHE A 1 86 ? 5.205 -4.776 4.191 1.00 97.12 86 PHE A CA 1
ATOM 699 C C . PHE A 1 86 ? 5.689 -5.751 3.109 1.00 97.12 86 PHE A C 1
ATOM 701 O O . PHE A 1 86 ? 5.292 -6.913 3.096 1.00 97.12 86 PHE A O 1
ATOM 708 N N . LEU A 1 87 ? 6.607 -5.307 2.241 1.00 95.75 87 LEU A N 1
ATOM 709 C CA . LEU A 1 87 ? 7.108 -6.141 1.140 1.00 95.75 87 LEU A CA 1
ATOM 710 C C . 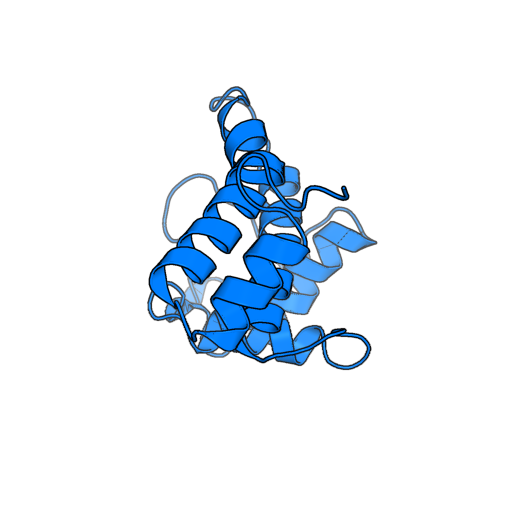LEU A 1 87 ? 7.852 -7.399 1.612 1.00 95.75 87 LEU A C 1
ATOM 712 O O . LEU A 1 87 ? 7.940 -8.368 0.865 1.00 95.75 87 LEU A O 1
ATOM 716 N N . SER A 1 88 ? 8.392 -7.387 2.832 1.00 94.06 88 SER A N 1
ATOM 717 C CA . SER A 1 88 ? 9.102 -8.534 3.408 1.00 94.06 88 SER A CA 1
ATOM 718 C C . SER A 1 88 ? 8.233 -9.437 4.290 1.00 94.06 88 SER A C 1
ATOM 720 O O . SER A 1 88 ? 8.630 -10.580 4.531 1.00 94.06 88 SER A O 1
ATOM 722 N N . SER A 1 89 ? 7.085 -8.956 4.787 1.00 92.88 89 SER A N 1
ATOM 723 C CA . SER A 1 89 ? 6.208 -9.709 5.697 1.00 92.88 89 SER A CA 1
ATOM 724 C C . SER A 1 89 ? 5.029 -10.387 5.018 1.00 92.88 89 SER A C 1
ATOM 726 O O . SER A 1 89 ? 4.582 -11.424 5.505 1.00 92.88 89 SER A O 1
ATOM 728 N N . GLU A 1 90 ? 4.507 -9.815 3.935 1.00 94.06 90 GLU A N 1
ATOM 729 C CA . GLU A 1 90 ? 3.326 -10.354 3.265 1.00 94.06 90 GLU A CA 1
ATOM 730 C C . GLU A 1 90 ? 3.719 -11.482 2.281 1.00 94.06 90 GLU A C 1
ATOM 732 O O . GLU A 1 90 ? 4.539 -11.250 1.383 1.00 94.06 90 GLU A O 1
ATOM 737 N N . PRO A 1 91 ? 3.164 -12.707 2.419 1.00 93.44 91 PRO A N 1
ATOM 738 C CA . PRO A 1 91 ? 3.536 -13.864 1.596 1.00 93.44 91 PRO A CA 1
ATOM 739 C C . PRO A 1 91 ? 3.410 -13.640 0.085 1.00 93.44 91 PRO A C 1
ATOM 741 O O . PRO A 1 91 ? 4.220 -14.147 -0.689 1.00 93.44 91 PRO A O 1
ATOM 744 N N . GLU A 1 92 ? 2.426 -12.850 -0.338 1.00 93.38 92 GLU A N 1
ATOM 745 C CA . GLU A 1 92 ? 2.137 -12.519 -1.735 1.00 93.38 92 GLU A CA 1
ATOM 746 C C . GLU A 1 92 ? 3.268 -11.721 -2.401 1.00 93.38 92 GLU A C 1
ATOM 748 O O . GLU A 1 92 ? 3.379 -11.703 -3.626 1.00 93.38 92 GLU A O 1
ATOM 753 N N . TYR A 1 93 ? 4.131 -11.087 -1.601 1.00 93.00 93 TYR A N 1
ATOM 754 C CA . TYR A 1 93 ? 5.235 -10.247 -2.061 1.00 93.00 93 TYR A CA 1
ATOM 755 C C . TYR A 1 93 ? 6.605 -10.857 -1.754 1.00 93.00 93 TYR A C 1
ATOM 757 O O . TYR A 1 93 ? 7.615 -10.163 -1.833 1.00 93.00 93 TYR A O 1
ATOM 765 N N . ILE A 1 94 ? 6.680 -12.163 -1.473 1.00 89.94 94 ILE A N 1
ATOM 766 C CA . ILE A 1 94 ? 7.937 -12.854 -1.134 1.00 89.94 94 ILE A CA 1
ATOM 767 C C . ILE A 1 94 ? 9.041 -12.679 -2.192 1.00 89.94 94 ILE A C 1
ATOM 769 O O . ILE A 1 94 ? 10.235 -12.660 -1.871 1.00 89.94 94 ILE A O 1
ATOM 773 N N . ASP A 1 95 ? 8.659 -12.490 -3.456 1.00 91.12 95 ASP A N 1
ATOM 774 C CA . ASP A 1 95 ? 9.589 -12.204 -4.545 1.00 91.12 95 ASP A CA 1
ATOM 775 C C . ASP A 1 95 ? 10.304 -10.858 -4.367 1.00 91.12 95 ASP A C 1
ATOM 777 O O . ASP A 1 95 ? 11.407 -10.691 -4.868 1.00 91.12 95 ASP A O 1
ATOM 781 N N . PHE A 1 96 ? 9.769 -9.909 -3.603 1.00 93.38 96 PHE A N 1
ATOM 782 C CA . PHE A 1 96 ? 10.462 -8.659 -3.282 1.00 93.38 96 PHE A CA 1
ATOM 783 C C . PHE A 1 96 ? 11.487 -8.807 -2.159 1.00 93.38 96 PHE A C 1
ATOM 785 O O . PHE A 1 96 ? 12.249 -7.871 -1.921 1.00 93.38 96 PHE A O 1
ATOM 792 N N . LYS A 1 97 ? 11.568 -9.969 -1.494 1.00 92.19 97 LYS A N 1
ATOM 793 C CA . LYS A 1 97 ? 12.509 -10.175 -0.392 1.00 92.19 97 LYS A CA 1
ATOM 794 C C . LYS A 1 97 ? 13.957 -9.945 -0.837 1.00 92.19 97 LYS A C 1
ATOM 796 O O . LYS A 1 97 ? 14.442 -10.647 -1.736 1.00 92.19 97 LYS A O 1
ATOM 801 N N . GLY A 1 98 ? 14.632 -8.995 -0.186 1.00 93.19 98 GLY A N 1
ATOM 802 C CA . GLY A 1 98 ? 15.977 -8.506 -0.517 1.00 93.19 98 GLY A CA 1
ATOM 803 C C . GLY A 1 98 ? 16.022 -7.308 -1.480 1.00 93.19 98 GLY A C 1
ATOM 804 O O . GLY A 1 98 ? 17.098 -6.765 -1.708 1.00 93.19 98 GLY A O 1
ATOM 805 N N . PHE A 1 99 ? 14.881 -6.886 -2.030 1.00 95.94 99 PHE A N 1
ATOM 806 C CA . PHE A 1 99 ? 14.736 -5.766 -2.970 1.00 95.94 99 PHE A CA 1
ATOM 807 C C . PHE A 1 99 ? 13.771 -4.688 -2.460 1.00 95.94 99 PHE A C 1
ATOM 809 O O . PHE A 1 99 ? 13.408 -3.774 -3.195 1.00 95.94 99 PHE A O 1
ATOM 816 N N . GLU A 1 100 ? 13.349 -4.759 -1.201 1.00 96.00 100 GLU A N 1
ATOM 817 C CA . GLU A 1 100 ? 12.313 -3.897 -0.633 1.00 96.00 100 GLU A CA 1
ATOM 818 C C . GLU A 1 100 ? 12.765 -2.433 -0.598 1.00 96.00 100 GLU A C 1
ATOM 820 O O . GLU A 1 100 ? 12.040 -1.533 -1.022 1.00 96.00 100 GLU A O 1
ATOM 825 N N . ASN A 1 101 ? 14.007 -2.198 -0.159 1.00 96.50 101 ASN A N 1
ATOM 826 C CA . ASN A 1 101 ? 14.609 -0.865 -0.174 1.00 96.50 101 ASN A CA 1
ATOM 827 C C . ASN A 1 101 ? 14.814 -0.355 -1.603 1.00 96.50 101 ASN A C 1
ATOM 829 O O . ASN A 1 101 ? 14.660 0.837 -1.861 1.00 96.50 101 ASN A O 1
ATOM 833 N N . ASP A 1 102 ? 15.152 -1.255 -2.522 1.00 96.62 102 ASP A N 1
ATOM 834 C CA . ASP A 1 102 ? 15.401 -0.907 -3.914 1.00 96.62 102 ASP A CA 1
ATOM 835 C C . ASP A 1 102 ? 14.098 -0.477 -4.605 1.00 96.62 102 ASP A C 1
ATOM 837 O O . ASP A 1 102 ? 14.047 0.564 -5.256 1.00 96.62 102 ASP A O 1
ATOM 841 N N . PHE A 1 103 ? 13.001 -1.196 -4.354 1.00 97.06 103 PHE A N 1
ATOM 842 C CA . PHE A 1 103 ? 11.660 -0.782 -4.758 1.00 97.06 103 PHE A CA 1
ATOM 843 C C . PHE A 1 103 ? 11.259 0.552 -4.115 1.00 97.06 103 PHE A C 1
ATOM 845 O O . PHE A 1 103 ? 10.727 1.436 -4.791 1.00 97.06 103 PHE A O 1
ATOM 852 N N . TYR A 1 104 ? 11.528 0.729 -2.816 1.00 97.88 104 TYR A N 1
ATOM 853 C CA . TYR A 1 104 ? 11.191 1.961 -2.103 1.00 97.88 104 TYR A CA 1
ATOM 854 C C . TYR A 1 104 ? 11.827 3.194 -2.761 1.00 97.88 104 TYR A C 1
ATOM 856 O O . TYR A 1 104 ? 11.133 4.177 -3.017 1.00 97.88 104 TYR A O 1
ATOM 864 N N . PHE A 1 105 ? 13.121 3.152 -3.088 1.00 97.81 105 PHE A N 1
ATOM 865 C CA . PHE A 1 105 ? 13.784 4.289 -3.728 1.00 97.81 105 PHE A CA 1
ATOM 866 C C . PHE A 1 105 ? 13.406 4.433 -5.204 1.00 97.81 105 PHE A C 1
ATOM 868 O O . PHE A 1 105 ? 13.050 5.526 -5.644 1.00 97.81 105 P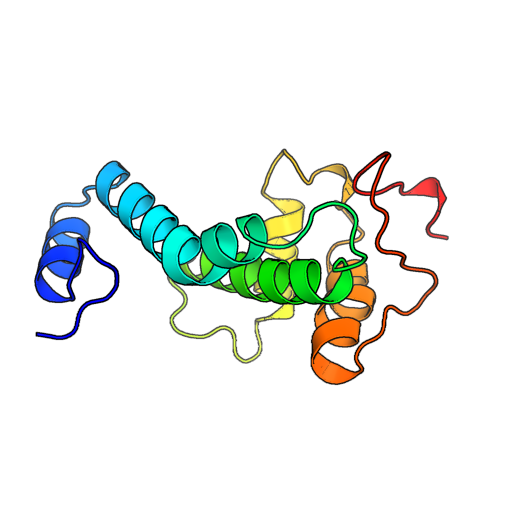HE A O 1
ATOM 875 N N . ASN A 1 106 ? 13.447 3.337 -5.961 1.00 97.62 106 ASN A N 1
ATOM 876 C CA . ASN A 1 106 ? 13.399 3.398 -7.422 1.00 97.62 106 ASN A CA 1
ATOM 877 C C . ASN A 1 106 ? 11.983 3.372 -8.008 1.00 97.62 106 ASN A C 1
ATOM 879 O O . ASN A 1 106 ? 11.801 3.698 -9.181 1.00 97.62 106 ASN A O 1
ATOM 883 N N . VAL A 1 107 ? 10.983 2.978 -7.213 1.00 97.56 107 VAL A N 1
ATOM 884 C CA . VAL A 1 107 ? 9.570 2.961 -7.612 1.00 97.56 107 VAL A CA 1
ATOM 885 C C . VAL A 1 107 ? 8.760 3.906 -6.737 1.00 97.56 107 VAL A C 1
ATOM 887 O O . VAL A 1 107 ? 8.201 4.864 -7.258 1.00 97.56 107 VAL A O 1
ATOM 890 N N . ARG A 1 108 ? 8.709 3.698 -5.414 1.00 97.75 108 ARG A N 1
ATOM 891 C CA . ARG A 1 108 ? 7.857 4.523 -4.536 1.00 97.75 108 ARG A CA 1
ATOM 892 C C . ARG A 1 108 ? 8.306 5.985 -4.520 1.00 97.75 108 ARG A C 1
ATOM 894 O O . ARG A 1 108 ? 7.503 6.862 -4.825 1.00 97.75 108 ARG A O 1
ATOM 901 N N . CYS A 1 109 ? 9.562 6.263 -4.166 1.00 97.75 109 CYS A N 1
ATOM 902 C CA . CYS A 1 109 ? 10.081 7.633 -4.146 1.00 97.75 109 CYS A CA 1
ATOM 903 C C . CYS A 1 109 ? 10.131 8.230 -5.553 1.00 97.75 109 CYS A C 1
ATOM 905 O O . CYS A 1 109 ? 9.619 9.331 -5.727 1.00 97.75 109 CYS A O 1
ATOM 907 N N . GLY A 1 110 ? 10.648 7.478 -6.533 1.00 97.94 110 GLY A N 1
ATOM 908 C CA . GLY A 1 110 ? 10.673 7.881 -7.944 1.00 97.94 110 GLY A CA 1
ATOM 909 C C . GLY A 1 110 ? 9.317 8.385 -8.446 1.00 97.94 110 GLY A C 1
ATOM 910 O O . GLY A 1 110 ? 9.205 9.492 -8.971 1.00 97.94 110 GLY A O 1
ATOM 911 N N . ILE A 1 111 ? 8.252 7.610 -8.228 1.00 97.94 111 ILE A N 1
ATOM 912 C CA . ILE A 1 111 ? 6.915 7.974 -8.707 1.00 97.94 111 ILE A CA 1
ATOM 913 C C . ILE A 1 111 ? 6.374 9.188 -7.952 1.00 97.94 111 ILE A C 1
ATOM 915 O O . ILE A 1 111 ? 5.816 10.088 -8.576 1.00 97.94 111 ILE A O 1
ATOM 919 N N . LEU A 1 112 ? 6.529 9.234 -6.626 1.00 96.62 112 LEU A N 1
ATOM 920 C CA . LEU A 1 112 ? 5.918 10.281 -5.802 1.00 96.62 112 LEU A CA 1
ATOM 921 C C . LEU A 1 112 ? 6.658 11.624 -5.851 1.00 96.62 112 LEU A C 1
ATOM 923 O O . LEU A 1 112 ? 6.023 12.659 -5.659 1.00 96.62 112 LEU A O 1
ATOM 927 N N . HIS A 1 113 ? 7.972 11.630 -6.083 1.00 96.50 113 HIS A N 1
ATOM 928 C CA . HIS A 1 113 ? 8.784 12.851 -6.052 1.00 96.50 113 HIS A CA 1
ATOM 929 C C . HIS A 1 113 ? 9.308 13.271 -7.428 1.00 96.50 113 HIS A C 1
ATOM 931 O O . HIS A 1 113 ? 9.595 14.450 -7.620 1.00 96.50 113 HIS A O 1
ATOM 937 N N . GLN A 1 114 ? 9.422 12.345 -8.384 1.00 96.88 114 GLN A N 1
ATOM 938 C CA . GLN A 1 114 ? 9.990 12.609 -9.711 1.00 96.88 114 GLN A CA 1
ATOM 939 C C . GLN A 1 114 ? 9.073 12.192 -10.871 1.00 96.88 114 GLN A C 1
ATOM 941 O O . GLN A 1 114 ? 9.393 12.466 -12.023 1.00 96.88 114 GLN A O 1
ATOM 946 N N . SER A 1 115 ? 7.914 11.578 -10.599 1.00 96.06 115 SER A N 1
ATOM 947 C CA . SER A 1 115 ? 7.011 11.040 -11.631 1.00 96.06 115 SER A CA 1
ATOM 948 C C . SER A 1 115 ? 7.679 10.027 -12.576 1.00 96.06 115 SER A C 1
ATOM 950 O O . SER A 1 115 ? 7.286 9.905 -13.737 1.00 96.06 115 SER A O 1
ATOM 952 N N . GLU A 1 116 ? 8.668 9.273 -12.088 1.00 97.06 116 GLU A N 1
ATOM 953 C CA . GLU A 1 116 ? 9.402 8.277 -12.876 1.00 97.06 116 GLU A CA 1
ATOM 954 C C . GLU A 1 116 ? 9.735 7.006 -12.082 1.00 97.06 116 GLU A C 1
ATOM 956 O O . GLU A 1 116 ? 9.607 6.944 -10.864 1.00 97.06 116 GLU A O 1
ATOM 961 N N . THR A 1 117 ? 10.198 5.974 -12.784 1.00 97.31 117 THR A N 1
ATOM 962 C CA . THR A 1 117 ? 10.860 4.816 -12.173 1.00 97.31 117 THR A CA 1
ATOM 963 C C . THR A 1 117 ? 12.317 4.791 -12.608 1.00 97.31 117 THR A C 1
ATOM 965 O O . THR A 1 117 ? 12.602 4.959 -13.793 1.00 97.31 117 THR A O 1
ATOM 968 N N . THR A 1 118 ? 13.238 4.522 -11.689 1.00 96.00 118 THR A N 1
ATOM 969 C CA . THR A 1 118 ? 14.686 4.575 -11.953 1.00 96.00 118 THR A CA 1
ATOM 970 C C . THR A 1 118 ? 15.321 3.181 -11.924 1.00 96.00 118 THR A C 1
ATOM 972 O O . THR A 1 118 ? 14.644 2.178 -11.692 1.00 96.00 118 THR A O 1
ATOM 975 N N . ASN A 1 119 ? 16.622 3.075 -12.227 1.00 93.62 119 ASN A N 1
ATOM 976 C CA . ASN A 1 119 ? 17.401 1.826 -12.132 1.00 93.62 119 ASN A CA 1
ATOM 977 C C . ASN A 1 119 ? 16.748 0.622 -12.846 1.00 93.62 119 ASN A C 1
ATOM 979 O O . ASN A 1 119 ? 16.686 -0.510 -12.354 1.00 93.62 119 ASN A O 1
ATOM 983 N N . GLY A 1 120 ? 16.190 0.894 -14.031 1.00 91.88 120 GLY A N 1
ATOM 984 C CA . GLY A 1 120 ? 15.548 -0.102 -14.887 1.00 91.88 120 GLY A CA 1
ATOM 985 C C . GLY A 1 120 ? 14.282 -0.724 -14.294 1.00 91.88 120 GLY A C 1
ATOM 986 O O . GLY A 1 120 ? 13.862 -1.792 -14.743 1.00 91.88 120 GLY A O 1
ATOM 987 N N . TRP A 1 121 ? 13.695 -0.148 -13.241 1.00 95.19 121 TRP A N 1
ATOM 988 C CA . TRP A 1 121 ? 12.377 -0.557 -12.756 1.00 95.19 121 TRP A CA 1
ATOM 989 C C . TRP A 1 121 ? 11.315 -0.185 -13.788 1.00 95.19 121 TRP A C 1
ATOM 991 O O . TRP A 1 121 ? 11.424 0.824 -14.478 1.00 95.19 121 TRP A O 1
ATOM 1001 N N . LYS A 1 122 ? 10.331 -1.068 -13.961 1.00 94.00 12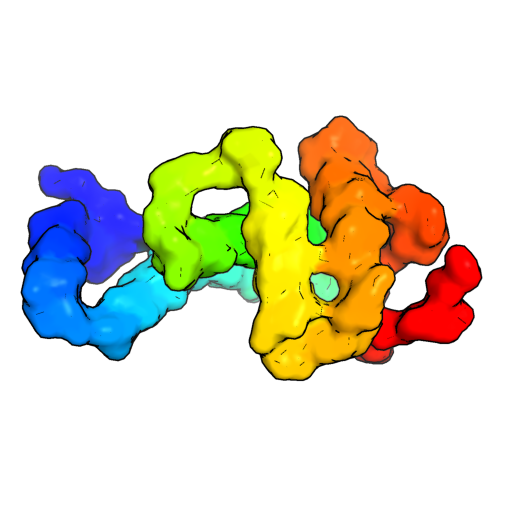2 LYS A N 1
ATOM 1002 C CA . LYS A 1 122 ? 9.266 -0.928 -14.954 1.00 94.00 122 LYS A CA 1
ATOM 1003 C C . LYS A 1 122 ? 7.958 -1.364 -14.321 1.00 94.00 122 LYS A C 1
ATOM 1005 O O . LYS A 1 122 ? 7.924 -2.376 -13.627 1.00 94.00 122 LYS A O 1
ATOM 1010 N N . ILE A 1 123 ? 6.889 -0.631 -14.610 1.00 94.06 123 ILE A N 1
ATOM 1011 C CA . ILE A 1 123 ? 5.528 -1.043 -14.268 1.00 94.06 123 ILE A CA 1
ATOM 1012 C C . ILE A 1 123 ? 4.934 -1.716 -15.498 1.00 94.06 123 ILE A C 1
ATOM 1014 O O . ILE A 1 123 ? 4.765 -1.086 -16.543 1.00 94.06 123 ILE A O 1
ATOM 1018 N N . ILE A 1 124 ? 4.657 -3.011 -15.372 1.00 91.69 124 ILE A N 1
ATOM 1019 C CA . ILE A 1 124 ? 4.120 -3.848 -16.446 1.00 91.69 124 ILE A CA 1
ATOM 1020 C C . ILE A 1 124 ? 2.661 -4.207 -16.164 1.00 91.69 124 ILE A C 1
ATOM 1022 O O . ILE A 1 124 ? 2.210 -4.167 -15.023 1.00 91.69 124 ILE A O 1
ATOM 1026 N N . ARG A 1 125 ? 1.909 -4.522 -17.222 1.00 86.62 125 ARG A N 1
ATOM 1027 C CA . ARG A 1 125 ? 0.478 -4.859 -17.131 1.00 86.62 125 ARG A CA 1
ATOM 1028 C C . ARG A 1 125 ? 0.216 -6.353 -16.987 1.00 86.62 125 ARG A C 1
ATOM 1030 O O . ARG A 1 125 ? -0.840 -6.738 -16.508 1.00 86.62 125 ARG A O 1
ATOM 1037 N N . GLU A 1 126 ? 1.155 -7.168 -17.444 1.00 86.88 126 GLU A N 1
ATOM 1038 C CA . GLU A 1 126 ? 1.022 -8.615 -17.549 1.00 86.88 126 GLU A CA 1
ATOM 1039 C C . GLU A 1 126 ? 2.361 -9.266 -17.207 1.00 86.88 126 GLU A C 1
ATOM 1041 O O . GLU A 1 126 ? 3.421 -8.672 -17.425 1.00 86.88 126 GLU A O 1
ATOM 1046 N N . GLY A 1 127 ? 2.306 -10.490 -16.687 1.00 88.81 127 GLY A N 1
ATOM 1047 C CA . GLY A 1 127 ? 3.474 -11.238 -16.232 1.00 88.81 127 GLY A CA 1
ATOM 1048 C C . GLY A 1 127 ? 3.632 -11.225 -14.713 1.00 88.81 127 GLY A C 1
ATOM 1049 O O . GLY A 1 127 ? 2.687 -10.967 -13.970 1.00 88.81 127 GLY A O 1
ATOM 1050 N N . LYS A 1 128 ? 4.838 -11.559 -14.246 1.00 88.50 128 LYS A N 1
ATOM 1051 C CA . LYS A 1 128 ? 5.148 -11.597 -12.813 1.00 88.50 128 LYS A CA 1
ATOM 1052 C C . LYS A 1 128 ? 5.161 -10.191 -12.226 1.00 88.50 128 LYS A C 1
ATOM 1054 O O . LYS A 1 128 ? 5.677 -9.271 -12.852 1.00 88.50 128 LYS A O 1
ATOM 1059 N N . ILE A 1 129 ? 4.688 -10.057 -10.987 1.00 88.25 129 ILE A N 1
ATOM 1060 C CA . ILE A 1 129 ? 4.737 -8.786 -10.251 1.00 88.25 129 ILE A CA 1
ATOM 1061 C C . ILE A 1 129 ? 6.175 -8.276 -10.075 1.00 88.25 129 ILE A C 1
ATOM 1063 O O . ILE A 1 129 ? 6.415 -7.071 -10.073 1.00 88.25 129 ILE A O 1
ATOM 1067 N N . PHE A 1 130 ? 7.134 -9.200 -9.984 1.00 91.69 130 PHE A N 1
ATOM 1068 C CA . PHE A 1 130 ? 8.557 -8.911 -9.974 1.00 91.69 130 PHE A CA 1
ATOM 1069 C C . PHE A 1 130 ? 9.364 -10.124 -10.449 1.00 91.69 130 PHE A C 1
ATOM 1071 O O . PHE A 1 130 ? 9.018 -11.270 -10.170 1.00 91.69 130 PHE A O 1
ATOM 1078 N N . ASP A 1 131 ? 10.449 -9.870 -11.179 1.00 88.31 131 ASP A N 1
ATOM 1079 C CA . ASP A 1 131 ? 11.419 -10.889 -11.578 1.00 88.31 131 ASP A CA 1
ATOM 1080 C C . ASP A 1 131 ? 12.822 -10.449 -11.156 1.00 88.31 131 ASP A C 1
ATOM 1082 O O . ASP A 1 131 ? 13.430 -9.573 -11.782 1.00 88.31 131 ASP A O 1
ATOM 1086 N N . LYS A 1 132 ? 13.348 -11.100 -10.110 1.00 85.44 132 LYS A N 1
ATOM 1087 C CA . LYS A 1 132 ? 14.684 -10.840 -9.554 1.00 85.44 132 LYS A CA 1
ATOM 1088 C C . LYS A 1 132 ? 15.785 -10.903 -10.610 1.00 85.44 132 LYS A C 1
ATOM 1090 O O . LYS A 1 132 ? 16.749 -10.161 -10.508 1.00 85.44 132 LYS A O 1
ATOM 1095 N N . LYS A 1 133 ? 15.646 -11.736 -11.650 1.00 84.62 133 LYS A N 1
ATOM 1096 C CA . LYS A 1 133 ? 16.670 -11.887 -12.702 1.00 84.62 133 LYS A CA 1
ATOM 1097 C C . LYS A 1 133 ? 16.861 -10.619 -13.533 1.00 84.62 133 LYS A C 1
ATOM 1099 O O . LYS A 1 133 ? 17.888 -10.460 -14.187 1.00 84.62 133 LYS A O 1
ATOM 1104 N N . THR A 1 134 ? 15.874 -9.726 -13.524 1.00 82.69 134 THR A N 1
ATOM 1105 C CA . THR A 1 134 ? 15.936 -8.443 -14.236 1.00 82.69 134 THR A CA 1
ATOM 1106 C C . THR A 1 134 ? 16.674 -7.359 -13.448 1.00 82.69 134 THR A C 1
ATOM 1108 O O . THR A 1 134 ? 16.908 -6.274 -13.983 1.00 82.69 134 THR A O 1
ATOM 1111 N N . LYS A 1 135 ? 17.055 -7.645 -12.196 1.00 79.69 135 LYS A N 1
ATOM 1112 C CA . LYS A 1 135 ? 17.810 -6.759 -11.311 1.00 79.69 135 LYS A CA 1
ATOM 1113 C C . LYS A 1 135 ? 19.194 -7.358 -11.079 1.00 79.69 135 LYS A C 1
ATOM 1115 O O . LYS A 1 135 ? 19.308 -8.497 -10.636 1.00 79.69 135 LYS A O 1
ATOM 1120 N N . LYS A 1 136 ? 20.221 -6.614 -11.486 1.00 58.78 136 LYS A N 1
ATOM 1121 C CA . LYS A 1 136 ? 21.633 -6.959 -11.304 1.00 58.78 136 LYS A CA 1
ATOM 1122 C C . LYS A 1 136 ? 22.182 -6.208 -10.109 1.00 58.78 136 LYS A C 1
ATOM 1124 O O . LYS A 1 136 ? 21.814 -5.020 -9.990 1.00 58.78 136 LYS A O 1
#

Organism: NCBI:txid153267

pLDDT: mean 94.56, std 5.24, range [58.78, 98.25]

Foldseek 3Di:
DAALAPPDDPVRQVVCVVVVVPVVNVVSLVRNCCVPPVVVVVPDDPVDDCQLVNLQSVLVSQLVVLCVVVVHPDCVVPSLVSQLCSLVPDPLNVVCVVVRSVCCVQRNCCCPPPVHGDPPDDRDDDDDPDDCVSHD

Sequence (136 aa):
MTKLSSTVDIKKLTELIKNQQRIEIADFVYERFNERYLYPINQLNPKSKHGFSIMAISCIMIESFQSFKSGYDTTDGISRKTFSKFLSSEPEYIDFKGFENDFYFNVRCGILHQSETTNGWKIIREGKIFDKKTKK

Secondary structure (DSSP, 8-state):
--BSSSS-BHHHHHHHHHTT-HHHHHHHHHHHHIIIIIHHHHTS-TTS--HHHHHHHHHHHHHHHHHHHHT-S--TTTHHHHHHHHHHHSGGGGGGTT-HHHHIIIIIIIIIIISS--TT----SSS-S--GGG--